Protein AF-A0A522RLW6-F1 (afdb_monomer_lite)

Radius of gyration: 16.41 Å; chains: 1; bounding box: 24×34×62 Å

Secondary structure (DSSP, 8-state):
---------------EEEE-TT--IIIIIHHHHHHHHHHS-TTS-EEEE---TTHHHHHHHHHHTTTEEEEEETTEEEEEE----

Foldseek 3Di:
DDDDDDPPPPPPPPAAEAEPEQQAVVNPVVVVVVVSCVVDDQQGKHKYAYDHPCRVVSVCVVQVVVQWDWDDDPRIIIIHRHPDD

pLDDT: mean 83.77, std 16.77, range [40.06, 95.81]

Sequence (85 aa):
MSPTIATELRAAPEVATLELGALGLDAGAHVLVAHALRSRAPDQPLRVQGSHPELGVHLSGWCRQRGLTVSSADGAYWIAPGTGE

Structure (mmCIF, N/CA/C/O backbone):
data_AF-A0A522RLW6-F1
#
_entry.id   AF-A0A522RLW6-F1
#
loop_
_atom_site.group_PDB
_atom_site.id
_atom_site.type_symbol
_atom_site.label_atom_id
_atom_site.label_alt_id
_atom_site.label_comp_id
_atom_site.label_asym_id
_atom_site.label_entity_id
_atom_site.label_seq_id
_atom_site.pdbx_PDB_ins_code
_atom_site.Cartn_x
_atom_site.Cartn_y
_atom_site.Cartn_z
_atom_site.occupancy
_atom_site.B_iso_or_equiv
_atom_site.auth_seq_id
_atom_site.auth_comp_id
_atom_site.auth_asym_id
_atom_site.auth_atom_id
_atom_site.pdbx_PDB_model_num
ATOM 1 N N . MET A 1 1 ? -10.242 -14.976 46.622 1.00 50.16 1 MET A N 1
ATOM 2 C CA . MET A 1 1 ? -9.074 -15.371 45.810 1.00 50.16 1 MET A CA 1
ATOM 3 C C . MET A 1 1 ? -9.608 -15.819 44.461 1.00 50.16 1 MET A C 1
ATOM 5 O O . MET A 1 1 ? -10.076 -16.942 44.349 1.00 50.16 1 MET A O 1
ATOM 9 N N . SER A 1 2 ? -9.666 -14.901 43.497 1.00 41.41 2 SER A N 1
ATOM 10 C CA . SER A 1 2 ? -10.180 -15.155 42.145 1.00 41.41 2 SER A CA 1
ATOM 11 C C . SER A 1 2 ? -8.996 -15.430 41.216 1.00 41.41 2 SER A C 1
ATOM 13 O O . SER A 1 2 ? -7.988 -14.729 41.341 1.00 41.41 2 SER A O 1
ATOM 15 N N . PRO A 1 3 ? -9.061 -16.445 40.342 1.00 49.84 3 PRO A N 1
ATOM 16 C CA . PRO A 1 3 ? -7.930 -16.815 39.511 1.00 49.84 3 PRO A CA 1
ATOM 17 C C . PRO A 1 3 ? -7.716 -15.795 38.385 1.00 49.84 3 PRO A C 1
ATOM 19 O O . PRO A 1 3 ? -8.659 -15.328 37.754 1.00 49.84 3 PRO A O 1
ATOM 22 N N . THR A 1 4 ? -6.440 -15.461 38.204 1.00 47.94 4 THR A N 1
ATOM 23 C CA . THR A 1 4 ? -5.719 -15.167 36.961 1.00 47.94 4 THR A CA 1
ATOM 24 C C . THR A 1 4 ? -6.570 -14.818 35.741 1.00 47.94 4 THR A C 1
ATOM 26 O O . THR A 1 4 ? -7.129 -15.692 35.084 1.00 47.94 4 THR A O 1
ATOM 29 N N . ILE A 1 5 ? -6.562 -13.529 35.392 1.00 56.31 5 ILE A N 1
ATOM 30 C CA . ILE A 1 5 ? -6.898 -13.034 34.055 1.00 56.31 5 ILE A CA 1
ATOM 31 C C . ILE A 1 5 ? -6.038 -13.818 33.062 1.00 56.31 5 ILE A C 1
ATOM 33 O O . ILE A 1 5 ? -4.812 -13.687 33.053 1.00 56.31 5 ILE A O 1
ATOM 37 N N . ALA A 1 6 ? -6.685 -14.675 32.272 1.00 48.94 6 ALA A N 1
ATOM 38 C CA . ALA A 1 6 ? -6.082 -15.264 31.096 1.00 48.94 6 ALA A CA 1
ATOM 39 C C . ALA A 1 6 ? -5.601 -14.106 30.225 1.00 48.94 6 ALA A C 1
ATOM 41 O O . ALA A 1 6 ? -6.381 -13.236 29.844 1.00 48.94 6 ALA A O 1
ATOM 42 N N . THR A 1 7 ? -4.297 -14.067 29.988 1.00 54.62 7 THR A N 1
ATOM 43 C CA . THR A 1 7 ? -3.673 -13.220 28.986 1.00 54.62 7 THR A CA 1
ATOM 44 C C . THR A 1 7 ? -4.410 -13.431 27.668 1.00 54.62 7 THR A C 1
ATOM 46 O O . THR A 1 7 ? -4.153 -14.398 26.954 1.00 54.62 7 THR A O 1
ATOM 49 N N . GLU A 1 8 ? -5.335 -12.527 27.347 1.00 47.72 8 GLU A N 1
ATOM 50 C CA . GLU A 1 8 ? -5.738 -12.292 25.973 1.00 47.72 8 GLU A CA 1
ATOM 51 C C . GLU A 1 8 ? -4.470 -11.809 25.283 1.00 47.72 8 GLU A C 1
ATOM 53 O O . GLU A 1 8 ? -4.038 -10.661 25.423 1.00 47.72 8 GLU A O 1
ATOM 58 N N . LEU A 1 9 ? -3.792 -12.747 24.627 1.00 51.91 9 LEU A N 1
ATOM 59 C CA . LEU A 1 9 ? -2.769 -12.448 23.655 1.00 51.91 9 LEU A CA 1
ATOM 60 C C . LEU A 1 9 ? -3.467 -11.567 22.625 1.00 5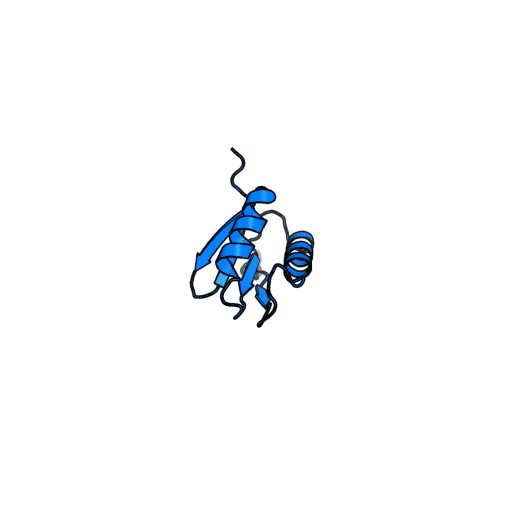1.91 9 LEU A C 1
ATOM 62 O O . LEU A 1 9 ? -4.131 -12.074 21.724 1.00 51.91 9 LEU A O 1
ATOM 66 N N . ARG A 1 10 ? -3.384 -10.243 22.801 1.00 52.34 10 ARG A N 1
ATOM 67 C CA . ARG A 1 10 ? -3.740 -9.304 21.749 1.00 52.34 10 ARG A CA 1
ATOM 68 C C . ARG A 1 10 ? -2.908 -9.769 20.558 1.00 52.34 10 ARG A C 1
ATOM 70 O O . ARG A 1 10 ? -1.680 -9.664 20.583 1.00 52.34 10 ARG A O 1
ATOM 77 N N . ALA A 1 11 ? -3.540 -10.391 19.569 1.00 43.06 11 ALA A N 1
ATOM 78 C CA . ALA A 1 11 ? -2.895 -10.539 18.285 1.00 43.06 11 ALA A CA 1
ATOM 79 C C . ALA A 1 11 ? -2.527 -9.103 17.916 1.00 43.06 11 ALA A C 1
ATOM 81 O O . ALA A 1 11 ? -3.400 -8.233 17.862 1.00 43.06 11 ALA A O 1
ATOM 82 N N . ALA A 1 12 ? -1.227 -8.803 17.830 1.00 50.69 12 ALA A N 1
ATOM 83 C CA . ALA A 1 12 ? -0.816 -7.543 17.234 1.00 50.69 12 ALA A CA 1
ATOM 84 C C . ALA A 1 12 ? -1.589 -7.459 15.914 1.00 50.69 12 ALA A C 1
ATOM 86 O O . ALA A 1 12 ? -1.622 -8.484 15.231 1.00 50.69 12 ALA A O 1
ATOM 87 N N . PRO A 1 13 ? -2.279 -6.345 15.608 1.00 53.53 13 PRO A N 1
ATOM 88 C CA . PRO A 1 13 ? -3.143 -6.283 14.440 1.00 53.53 13 PRO A CA 1
ATOM 89 C C . PRO A 1 13 ? -2.297 -6.694 13.244 1.00 53.53 13 PRO A C 1
ATOM 91 O O . PRO A 1 13 ? -1.361 -5.991 12.866 1.00 53.53 13 PRO A O 1
ATOM 94 N N . GLU A 1 14 ? -2.561 -7.893 12.740 1.00 66.00 14 GLU A N 1
ATOM 95 C CA . GLU A 1 14 ? -1.794 -8.497 11.671 1.00 66.00 14 GLU A CA 1
ATOM 96 C C . GLU A 1 14 ? -2.033 -7.621 10.454 1.00 66.00 14 GLU A C 1
ATOM 98 O O . GLU A 1 14 ? -3.132 -7.544 9.908 1.00 66.00 14 GLU A O 1
ATOM 103 N N . VAL A 1 15 ? -1.026 -6.812 10.133 1.00 76.88 15 VAL A N 1
ATOM 104 C CA . VAL A 1 15 ? -1.102 -5.872 9.027 1.00 76.88 15 VAL A CA 1
ATOM 105 C C . VAL A 1 15 ? -1.342 -6.689 7.769 1.00 76.88 15 VAL A C 1
ATOM 107 O O . VAL A 1 15 ? -0.472 -7.456 7.346 1.00 76.88 15 VAL A O 1
ATOM 110 N N . ALA A 1 16 ? -2.503 -6.485 7.148 1.00 87.00 16 ALA A N 1
ATOM 111 C CA . ALA A 1 16 ? -2.795 -7.069 5.853 1.00 87.00 16 ALA A CA 1
ATOM 112 C C . ALA A 1 16 ? -1.689 -6.646 4.875 1.00 87.00 16 ALA A C 1
ATOM 114 O O . ALA A 1 16 ? -1.464 -5.453 4.662 1.00 87.00 16 ALA A O 1
ATOM 115 N N . THR A 1 17 ? -0.965 -7.625 4.332 1.00 91.69 17 THR A N 1
ATOM 116 C CA . THR A 1 17 ? 0.123 -7.405 3.375 1.00 91.69 17 THR A CA 1
ATOM 117 C C . THR A 1 17 ? -0.278 -7.988 2.025 1.00 91.69 17 THR A C 1
ATOM 119 O O . THR A 1 17 ? -0.729 -9.129 1.950 1.00 91.69 17 THR A O 1
ATOM 122 N N . LEU A 1 18 ? -0.129 -7.195 0.966 1.00 94.19 18 LEU A N 1
ATOM 123 C CA . LEU A 1 18 ? -0.436 -7.547 -0.415 1.00 94.19 18 LEU A CA 1
ATOM 124 C C . LEU A 1 18 ? 0.832 -7.474 -1.272 1.00 94.19 18 LEU A C 1
ATOM 126 O O . LEU A 1 18 ? 1.375 -6.392 -1.494 1.00 94.19 18 LEU A O 1
ATOM 130 N N . GLU A 1 19 ? 1.243 -8.618 -1.809 1.00 94.19 19 GLU A N 1
ATOM 131 C CA . GLU A 1 19 ? 2.355 -8.732 -2.754 1.00 94.19 19 GLU A CA 1
ATOM 132 C C . GLU A 1 19 ? 1.841 -8.637 -4.197 1.00 94.19 19 GLU A C 1
ATOM 134 O O . GLU A 1 19 ? 1.017 -9.444 -4.629 1.00 94.19 19 GLU A O 1
ATOM 139 N N . LEU A 1 20 ? 2.343 -7.666 -4.960 1.00 94.31 20 LEU A N 1
ATOM 140 C CA . LEU A 1 20 ? 1.979 -7.448 -6.366 1.00 94.31 20 LEU A CA 1
ATOM 141 C C . LEU A 1 20 ? 3.032 -7.978 -7.352 1.00 94.31 20 LEU A C 1
ATOM 143 O O . LEU A 1 20 ? 2.769 -8.067 -8.552 1.00 94.31 20 LEU A O 1
ATOM 147 N N . GLY A 1 21 ? 4.236 -8.314 -6.878 1.00 93.25 21 GLY A N 1
ATOM 148 C CA . GLY A 1 21 ? 5.350 -8.705 -7.745 1.00 93.25 21 GLY A CA 1
ATOM 149 C C . GLY A 1 21 ? 5.650 -7.636 -8.802 1.00 93.25 21 GLY A C 1
ATOM 150 O O . GLY A 1 21 ? 5.690 -6.444 -8.499 1.00 93.25 21 GLY A O 1
ATOM 151 N N . ALA A 1 22 ? 5.848 -8.047 -10.055 1.00 93.62 22 ALA A N 1
ATOM 152 C CA . ALA A 1 22 ? 6.090 -7.138 -11.178 1.00 93.62 22 ALA A CA 1
ATOM 153 C C . ALA A 1 22 ? 4.800 -6.589 -11.827 1.00 93.62 22 ALA A C 1
ATOM 155 O O . ALA A 1 22 ? 4.874 -5.979 -12.890 1.00 93.62 22 ALA A O 1
ATOM 156 N N . LEU A 1 23 ? 3.619 -6.806 -11.236 1.00 93.94 23 LEU A N 1
ATOM 157 C CA . LEU A 1 23 ? 2.356 -6.346 -11.813 1.00 93.94 23 LEU A CA 1
ATOM 158 C C . LEU A 1 23 ? 2.192 -4.829 -11.635 1.00 93.94 23 LEU A C 1
ATOM 160 O O . LEU A 1 23 ? 2.140 -4.319 -10.515 1.00 93.94 23 LEU A O 1
ATOM 164 N N . GLY A 1 24 ? 2.077 -4.106 -12.749 1.00 91.44 24 GLY A N 1
ATOM 165 C CA . GLY A 1 24 ? 1.783 -2.674 -12.740 1.00 91.44 24 GLY A CA 1
ATOM 166 C C . GLY A 1 24 ? 0.345 -2.370 -12.301 1.00 91.44 24 GLY A C 1
ATOM 167 O O . GLY A 1 24 ? -0.579 -3.147 -12.547 1.00 91.44 24 GLY A O 1
ATOM 168 N N . LEU A 1 25 ? 0.134 -1.201 -11.683 1.00 93.06 25 LEU A N 1
ATOM 169 C CA . LEU A 1 25 ? -1.209 -0.723 -11.306 1.00 93.06 25 LEU A CA 1
ATOM 170 C C . LEU A 1 25 ? -2.154 -0.599 -12.505 1.00 93.06 25 LEU A C 1
ATOM 172 O O . LEU A 1 25 ? -3.320 -0.984 -12.392 1.00 93.06 25 LEU A O 1
ATOM 176 N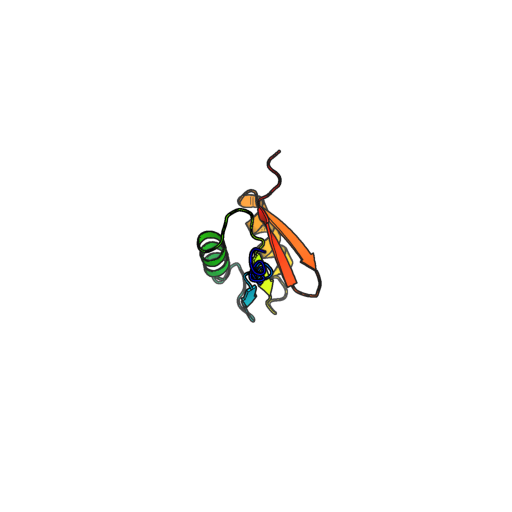 N . ASP A 1 26 ? -1.643 -0.119 -13.638 1.00 91.19 26 ASP A N 1
ATOM 177 C CA . ASP A 1 26 ? -2.371 -0.007 -14.908 1.00 91.19 26 ASP A CA 1
ATOM 178 C C . ASP A 1 26 ? -2.732 -1.384 -15.501 1.00 91.19 26 ASP A C 1
ATOM 180 O O . ASP A 1 26 ? -3.824 -1.581 -16.022 1.00 91.19 26 ASP A O 1
ATOM 184 N N . ALA A 1 27 ? -1.889 -2.395 -15.268 1.00 91.44 27 ALA A N 1
ATOM 185 C CA . ALA A 1 27 ? -2.106 -3.776 -15.704 1.00 91.44 27 ALA A CA 1
ATOM 186 C C . ALA A 1 27 ? -3.073 -4.579 -14.806 1.00 91.44 27 ALA A C 1
ATOM 188 O O . ALA A 1 27 ? -3.199 -5.794 -14.955 1.00 91.44 27 ALA A O 1
ATOM 189 N N . GLY A 1 28 ? -3.749 -3.926 -13.855 1.00 91.31 28 GLY A N 1
ATOM 190 C CA . GLY A 1 28 ? -4.785 -4.548 -13.026 1.00 91.31 28 GLY A CA 1
ATOM 191 C C . GLY A 1 28 ? -4.422 -4.760 -11.557 1.00 91.31 28 GLY A C 1
ATOM 192 O O . GLY A 1 28 ? -5.291 -5.185 -10.792 1.00 91.31 28 GLY A O 1
ATOM 193 N N . ALA A 1 29 ? -3.214 -4.401 -11.099 1.00 94.50 29 ALA A N 1
ATOM 194 C CA . ALA A 1 29 ? -2.898 -4.483 -9.666 1.00 94.50 29 ALA A CA 1
ATOM 195 C C . ALA A 1 29 ? -3.845 -3.628 -8.795 1.00 94.50 29 ALA A C 1
ATOM 197 O O . ALA A 1 29 ? -4.087 -3.973 -7.638 1.00 94.50 29 ALA A O 1
ATOM 198 N N . HIS A 1 30 ? -4.468 -2.575 -9.345 1.00 94.25 30 HIS A N 1
ATOM 199 C CA . HIS A 1 30 ? -5.468 -1.780 -8.620 1.00 94.25 30 HIS A CA 1
ATOM 200 C C . HIS A 1 30 ? -6.679 -2.609 -8.169 1.00 94.25 30 HIS A C 1
ATOM 202 O O . HIS A 1 30 ? -7.280 -2.298 -7.141 1.00 94.25 30 HIS A O 1
ATOM 208 N N . VAL A 1 31 ? -7.044 -3.662 -8.908 1.00 95.81 31 VAL A N 1
ATOM 209 C CA . VAL A 1 31 ? -8.166 -4.545 -8.559 1.00 95.81 31 VAL A CA 1
ATOM 210 C C . VAL A 1 31 ? -7.838 -5.341 -7.300 1.00 95.81 31 VAL A C 1
ATOM 212 O O . VAL A 1 31 ? -8.676 -5.442 -6.404 1.00 95.81 31 VAL A O 1
ATOM 215 N N . LEU A 1 32 ? -6.604 -5.845 -7.202 1.00 95.12 32 LEU A N 1
ATOM 216 C CA . LEU A 1 32 ? -6.115 -6.571 -6.029 1.00 95.12 32 LEU A CA 1
ATOM 217 C C . LEU A 1 32 ? -6.045 -5.651 -4.810 1.00 95.12 32 LEU A C 1
ATOM 219 O O . LEU A 1 32 ? -6.538 -6.011 -3.742 1.00 95.12 32 LEU A O 1
ATOM 223 N N . VAL A 1 33 ? -5.526 -4.432 -4.988 1.00 94.00 33 VAL A N 1
ATOM 224 C CA . VAL A 1 33 ? -5.500 -3.417 -3.927 1.00 94.00 33 VAL A CA 1
ATOM 225 C C . VAL A 1 33 ? -6.926 -3.080 -3.472 1.00 94.00 33 VAL A C 1
ATOM 227 O O . VAL A 1 33 ? -7.216 -3.107 -2.279 1.00 94.00 33 VAL A O 1
ATOM 230 N N . ALA A 1 34 ? -7.859 -2.834 -4.396 1.00 93.81 34 ALA A N 1
ATOM 231 C CA . ALA A 1 34 ? -9.257 -2.543 -4.068 1.00 93.81 34 ALA A CA 1
ATOM 232 C C . ALA A 1 34 ? -9.978 -3.715 -3.386 1.00 93.81 34 ALA A C 1
ATOM 234 O O . ALA A 1 34 ? -10.870 -3.501 -2.564 1.00 93.81 34 ALA A O 1
ATOM 235 N N . HIS A 1 35 ? -9.640 -4.951 -3.747 1.00 94.06 35 HIS A N 1
ATOM 236 C CA . HIS A 1 35 ? -10.152 -6.136 -3.072 1.00 94.06 35 HIS A CA 1
ATOM 237 C C . HIS A 1 35 ? -9.616 -6.218 -1.637 1.00 94.06 35 HIS A C 1
ATOM 239 O O . HIS A 1 35 ? -10.413 -6.290 -0.706 1.00 94.06 35 HIS A O 1
ATOM 245 N N . ALA A 1 36 ? -8.301 -6.097 -1.447 1.00 92.31 36 ALA A N 1
ATOM 246 C CA . ALA A 1 36 ? -7.674 -6.137 -0.127 1.00 92.31 36 ALA A CA 1
ATOM 247 C C . ALA A 1 36 ? -8.196 -5.030 0.807 1.00 92.31 36 ALA A C 1
ATOM 249 O O . AL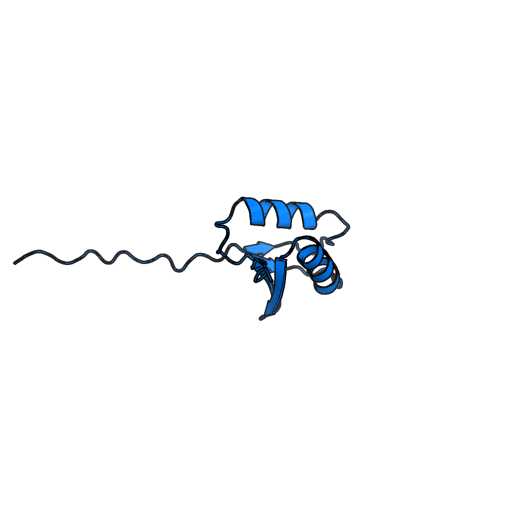A A 1 36 ? -8.469 -5.284 1.978 1.00 92.31 36 ALA A O 1
ATOM 250 N N . LEU A 1 37 ? -8.423 -3.820 0.283 1.00 91.31 37 LEU A N 1
ATOM 251 C CA . LEU A 1 37 ? -9.021 -2.717 1.044 1.00 91.31 37 LEU A CA 1
ATOM 252 C C . LEU A 1 37 ? -10.477 -2.974 1.463 1.00 91.31 37 LEU A C 1
ATOM 254 O O . LEU A 1 37 ? -10.907 -2.434 2.477 1.00 91.31 37 LEU A O 1
ATOM 258 N N . ARG A 1 38 ? -11.244 -3.768 0.703 1.00 90.19 38 ARG A N 1
ATOM 259 C CA . ARG A 1 38 ? -12.628 -4.137 1.058 1.00 90.19 38 ARG A CA 1
ATOM 260 C C . ARG A 1 38 ? -12.699 -5.272 2.075 1.00 90.19 38 ARG A C 1
ATOM 262 O O . ARG A 1 38 ? -13.686 -5.365 2.793 1.00 90.19 38 ARG A O 1
ATOM 269 N N . SER A 1 39 ? -11.678 -6.122 2.117 1.00 87.06 39 SER A N 1
ATOM 270 C CA . SER A 1 39 ? -11.620 -7.280 3.015 1.00 87.06 39 SER A CA 1
ATOM 271 C C . SER A 1 39 ? -11.051 -6.953 4.402 1.00 87.06 39 SER A C 1
ATOM 273 O O . SER A 1 39 ? -11.091 -7.807 5.283 1.00 87.06 39 SER A O 1
ATOM 275 N N . ARG A 1 40 ? -10.523 -5.739 4.612 1.00 85.62 40 ARG A N 1
ATOM 276 C CA . ARG A 1 40 ? -9.969 -5.274 5.897 1.00 85.62 40 ARG A CA 1
ATOM 277 C C . ARG A 1 40 ? -10.955 -4.399 6.678 1.00 85.62 40 ARG A C 1
ATOM 279 O O . ARG A 1 40 ? -11.885 -3.830 6.107 1.00 85.62 40 ARG A O 1
ATOM 286 N N . ALA A 1 41 ? -10.689 -4.212 7.970 1.00 82.56 41 ALA A N 1
ATOM 287 C CA . ALA A 1 41 ? -11.350 -3.171 8.755 1.00 82.56 41 ALA A CA 1
ATOM 288 C C . ALA A 1 41 ? -10.983 -1.763 8.222 1.00 82.56 41 ALA A C 1
ATOM 290 O O . ALA A 1 41 ? -9.846 -1.559 7.786 1.00 82.56 41 ALA A O 1
ATOM 291 N N . PRO A 1 42 ? -11.907 -0.784 8.252 1.00 79.62 42 PRO A N 1
ATOM 292 C CA . PRO A 1 42 ? -11.712 0.537 7.639 1.00 79.62 42 PRO A CA 1
ATOM 293 C C . PRO A 1 42 ? -10.488 1.293 8.179 1.00 79.62 42 PRO A C 1
ATOM 295 O O . PRO A 1 42 ? -9.756 1.906 7.400 1.00 79.62 42 PRO A O 1
ATOM 298 N N . ASP A 1 43 ? -10.226 1.176 9.480 1.00 81.75 43 ASP A N 1
ATOM 299 C CA . ASP A 1 43 ? -9.109 1.824 10.177 1.00 81.75 43 ASP A CA 1
ATOM 300 C C . ASP A 1 43 ? -7.796 1.025 10.138 1.00 81.75 43 ASP A C 1
ATOM 302 O O . ASP A 1 43 ? -6.769 1.477 10.645 1.00 81.75 43 ASP A O 1
ATOM 306 N N . GLN A 1 44 ? -7.792 -0.172 9.547 1.00 85.56 44 GLN A N 1
ATOM 307 C CA . GLN A 1 44 ? -6.583 -0.985 9.464 1.00 85.56 44 GLN A CA 1
ATOM 308 C C . GLN A 1 44 ? -5.749 -0.557 8.250 1.00 85.56 44 GLN A C 1
ATOM 310 O O . GLN A 1 44 ? -6.288 -0.532 7.151 1.00 85.56 44 GLN A O 1
ATOM 315 N N . PRO A 1 45 ? -4.444 -0.261 8.375 1.00 88.44 45 PRO A N 1
ATOM 316 C CA . PRO A 1 45 ? -3.594 0.022 7.220 1.00 88.44 45 PRO A CA 1
ATOM 317 C C . PRO A 1 45 ? -3.335 -1.241 6.378 1.00 88.44 45 PRO A C 1
ATOM 319 O O . PRO A 1 45 ? -3.354 -2.361 6.881 1.00 88.44 45 PRO A O 1
ATOM 322 N N . LEU A 1 46 ? -3.093 -1.056 5.077 1.00 92.94 46 LEU A N 1
ATOM 323 C CA . LEU A 1 46 ? -2.774 -2.119 4.118 1.00 92.94 46 LEU A CA 1
ATOM 324 C C . LEU A 1 46 ? -1.345 -1.889 3.653 1.00 92.94 46 LE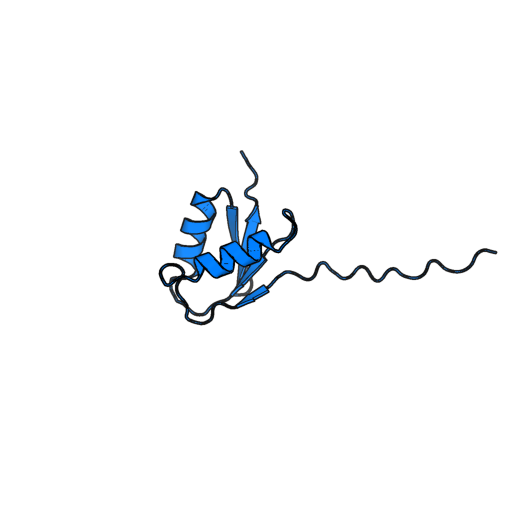U A C 1
ATOM 326 O O . LEU A 1 46 ? -1.039 -0.822 3.115 1.00 92.94 46 LEU A O 1
ATOM 330 N N . ARG A 1 47 ? -0.492 -2.886 3.848 1.00 95.00 47 ARG A N 1
ATOM 331 C CA . ARG A 1 47 ? 0.869 -2.895 3.328 1.00 95.00 47 ARG A CA 1
ATOM 332 C C . ARG A 1 47 ? 0.849 -3.489 1.926 1.00 95.00 47 ARG A C 1
ATOM 334 O O . ARG A 1 47 ? 0.277 -4.550 1.710 1.00 95.00 47 ARG A O 1
ATOM 341 N N . VAL A 1 48 ? 1.461 -2.811 0.973 1.00 94.94 48 VAL A N 1
ATOM 342 C CA . VAL A 1 48 ? 1.553 -3.227 -0.426 1.00 94.94 48 VAL A CA 1
ATOM 343 C C . VAL A 1 48 ? 3.022 -3.265 -0.809 1.00 94.94 48 VAL A C 1
ATOM 345 O O . VAL A 1 48 ? 3.729 -2.273 -0.626 1.00 94.94 48 VAL A O 1
ATOM 348 N N . GLN A 1 49 ? 3.488 -4.381 -1.355 1.00 95.31 49 GLN A N 1
ATOM 349 C CA . GLN A 1 49 ? 4.834 -4.479 -1.916 1.00 95.31 49 GLN A CA 1
ATOM 350 C C . GLN A 1 49 ? 4.769 -4.914 -3.377 1.00 95.31 49 GLN A C 1
ATOM 352 O O . GLN A 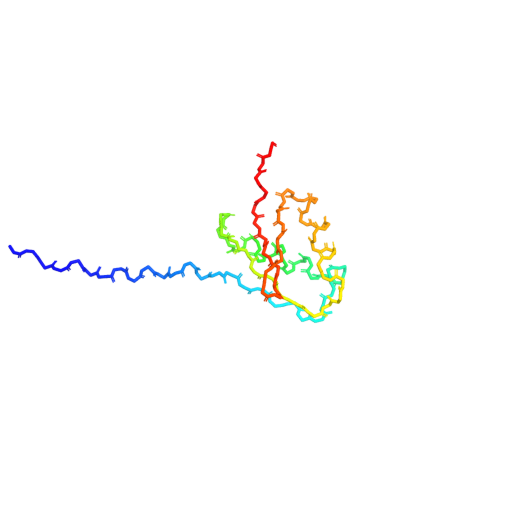1 49 ? 3.807 -5.527 -3.841 1.00 95.31 49 GLN A O 1
ATOM 357 N N . GLY A 1 50 ? 5.813 -4.579 -4.119 1.00 93.88 50 GLY A N 1
ATOM 358 C CA . GLY A 1 50 ? 5.970 -4.981 -5.504 1.00 93.88 50 GLY A CA 1
ATOM 359 C C . GLY A 1 50 ? 7.266 -4.435 -6.080 1.00 93.88 50 GLY A C 1
ATOM 360 O O . GLY A 1 50 ? 7.895 -3.543 -5.516 1.00 93.88 50 GLY A O 1
ATOM 361 N N . SER A 1 51 ? 7.665 -5.002 -7.207 1.00 94.06 51 SER A N 1
ATOM 362 C CA . SER A 1 51 ? 8.924 -4.717 -7.894 1.00 94.06 51 SER A CA 1
ATOM 363 C C . SER A 1 51 ? 8.727 -3.886 -9.163 1.00 94.06 51 SER A C 1
ATOM 365 O O . SER A 1 51 ? 9.704 -3.570 -9.836 1.00 94.06 51 SER A O 1
ATOM 367 N N . HIS A 1 52 ? 7.484 -3.542 -9.519 1.00 95.00 52 HIS A N 1
ATOM 368 C CA . HIS A 1 52 ? 7.219 -2.693 -10.678 1.00 95.00 52 HIS A CA 1
ATOM 369 C C . HIS A 1 52 ? 7.780 -1.277 -10.434 1.00 95.00 52 HIS A C 1
ATOM 371 O O . HIS A 1 52 ? 7.416 -0.656 -9.433 1.00 95.00 52 HIS A O 1
ATOM 377 N N . PRO A 1 53 ? 8.619 -0.724 -11.330 1.00 92.44 53 PRO A N 1
ATOM 378 C CA . PRO A 1 53 ? 9.336 0.535 -11.088 1.00 92.44 53 PRO A CA 1
ATOM 379 C C . PRO A 1 53 ? 8.397 1.733 -10.888 1.00 92.44 53 PRO A C 1
ATOM 381 O O . PRO A 1 53 ? 8.680 2.630 -10.102 1.00 92.44 53 PRO A O 1
ATOM 384 N N . GLU A 1 54 ? 7.241 1.720 -11.554 1.00 94.25 54 GLU A N 1
ATOM 385 C CA . GLU A 1 54 ? 6.233 2.785 -11.461 1.00 94.25 54 GLU A CA 1
ATOM 386 C C . GLU A 1 54 ? 5.164 2.528 -10.383 1.00 94.25 54 GLU A C 1
ATOM 388 O O . GLU A 1 54 ? 4.166 3.247 -10.312 1.00 94.25 54 GLU A O 1
ATOM 393 N N . LEU A 1 55 ? 5.335 1.502 -9.537 1.00 92.44 55 LEU A N 1
ATOM 394 C CA . LEU A 1 55 ? 4.355 1.148 -8.504 1.00 92.44 55 LEU A CA 1
ATOM 395 C C . LEU A 1 55 ? 4.023 2.350 -7.614 1.00 92.44 55 LEU A C 1
ATOM 397 O O . LEU A 1 55 ? 2.853 2.689 -7.465 1.00 92.44 55 LEU A O 1
ATOM 401 N N . GLY A 1 56 ? 5.034 3.037 -7.078 1.00 92.19 56 GLY A N 1
ATOM 402 C CA . GLY A 1 56 ? 4.817 4.156 -6.160 1.00 92.19 56 GLY A CA 1
ATOM 403 C C . GLY A 1 56 ? 4.049 5.327 -6.774 1.00 92.19 56 GLY A C 1
ATOM 404 O O . GLY A 1 56 ? 3.128 5.850 -6.144 1.00 92.19 56 GLY A O 1
ATOM 405 N N . VAL A 1 57 ? 4.382 5.724 -8.009 1.00 94.12 57 VAL A N 1
ATOM 406 C CA . VAL A 1 57 ? 3.733 6.876 -8.659 1.00 94.12 57 VAL A CA 1
ATOM 407 C C . VAL A 1 57 ? 2.280 6.559 -9.014 1.00 94.12 57 VAL A C 1
ATOM 409 O O . VAL A 1 57 ? 1.381 7.343 -8.697 1.00 94.12 57 VAL A O 1
ATOM 412 N N . HIS A 1 58 ? 2.024 5.373 -9.574 1.00 95.12 58 HIS A N 1
ATOM 413 C CA . HIS A 1 58 ? 0.673 4.955 -9.939 1.00 95.12 58 HIS A CA 1
ATOM 414 C C . HIS A 1 58 ? -0.192 4.677 -8.708 1.00 95.12 58 HIS A C 1
ATOM 416 O O . HIS A 1 58 ? -1.363 5.057 -8.685 1.00 95.12 58 HIS A O 1
ATOM 422 N N . LEU A 1 59 ? 0.374 4.078 -7.656 1.00 94.88 59 LEU A N 1
ATOM 423 C CA . LEU A 1 59 ? -0.356 3.812 -6.419 1.00 94.88 59 LEU A CA 1
ATOM 424 C C . LEU A 1 59 ? -0.738 5.109 -5.696 1.00 94.88 59 LEU A C 1
ATOM 426 O O . LEU A 1 59 ? -1.862 5.219 -5.209 1.00 94.88 59 LEU A O 1
ATOM 430 N N . SER A 1 60 ? 0.149 6.107 -5.678 1.00 94.25 60 SER A N 1
ATOM 431 C CA . SER A 1 60 ? -0.142 7.433 -5.116 1.00 94.25 60 SER A CA 1
ATOM 432 C C . SER A 1 60 ? -1.263 8.151 -5.863 1.00 94.25 60 SER A C 1
ATOM 434 O O . SER A 1 60 ? -2.251 8.568 -5.248 1.00 94.25 60 SER A O 1
ATOM 436 N N . GLY A 1 61 ? -1.179 8.211 -7.196 1.00 95.00 61 GLY A N 1
ATOM 437 C CA . GLY A 1 61 ? -2.238 8.792 -8.022 1.00 95.00 61 GLY A CA 1
ATOM 438 C C . GLY A 1 61 ? -3.580 8.074 -7.849 1.00 95.00 61 GLY A C 1
ATOM 439 O O . GLY A 1 61 ? -4.630 8.718 -7.786 1.00 95.00 61 GLY A O 1
ATOM 440 N N . TRP A 1 62 ? -3.555 6.748 -7.717 1.00 94.94 62 TRP A N 1
ATOM 441 C CA . TRP A 1 62 ? -4.748 5.940 -7.483 1.00 94.94 62 TRP A CA 1
ATOM 442 C C . TRP A 1 62 ? -5.362 6.165 -6.092 1.00 94.94 62 TRP A C 1
ATOM 444 O O . TRP A 1 62 ? -6.581 6.307 -5.981 1.00 94.94 62 TRP A O 1
ATOM 454 N N . CYS A 1 63 ? -4.544 6.253 -5.037 1.00 94.69 63 CYS A N 1
ATOM 455 C CA . CYS A 1 63 ? -5.016 6.506 -3.671 1.00 94.69 63 CYS A CA 1
ATOM 456 C C . CYS A 1 63 ? -5.670 7.889 -3.548 1.00 94.69 63 CYS A C 1
ATOM 458 O O . CYS A 1 63 ? -6.788 7.998 -3.038 1.00 94.69 63 CYS A O 1
ATOM 460 N N . ARG A 1 64 ? -5.032 8.932 -4.099 1.00 93.25 64 ARG A N 1
ATOM 461 C CA . ARG A 1 64 ? -5.537 10.313 -4.043 1.00 93.25 64 ARG A CA 1
ATOM 462 C C . ARG A 1 64 ? -6.934 10.459 -4.651 1.00 93.25 64 ARG A C 1
ATOM 464 O O . ARG A 1 64 ? -7.784 11.126 -4.074 1.00 93.25 64 ARG A O 1
ATOM 471 N N . GLN A 1 65 ? -7.195 9.802 -5.782 1.00 93.06 65 GLN A N 1
ATOM 472 C CA . GLN A 1 65 ? -8.510 9.821 -6.444 1.00 93.06 65 GLN A CA 1
ATOM 473 C C . GLN A 1 65 ? -9.630 9.182 -5.606 1.00 93.06 65 GLN A C 1
ATOM 475 O O . GLN A 1 65 ? -10.804 9.318 -5.939 1.00 93.06 65 GLN A O 1
ATOM 480 N N . ARG A 1 66 ? -9.279 8.464 -4.535 1.00 91.88 66 ARG A N 1
ATOM 481 C CA . ARG A 1 66 ? -10.200 7.694 -3.690 1.00 91.88 66 ARG A CA 1
ATOM 482 C C . ARG A 1 66 ? -10.265 8.227 -2.257 1.00 91.88 66 ARG A C 1
ATOM 484 O O . ARG A 1 66 ? -10.839 7.557 -1.405 1.00 91.88 66 ARG A O 1
ATOM 491 N N . GLY A 1 67 ? -9.656 9.386 -1.988 1.00 92.25 67 GLY A N 1
ATOM 492 C CA . GLY A 1 67 ? -9.547 9.930 -0.632 1.00 92.25 67 GLY A CA 1
ATOM 493 C C . GLY A 1 67 ? -8.715 9.042 0.296 1.00 92.25 67 GLY A C 1
ATOM 494 O O . GLY A 1 67 ? -8.983 8.982 1.490 1.00 92.25 67 GLY A O 1
ATOM 495 N N . LEU A 1 68 ? -7.751 8.299 -0.254 1.00 93.12 68 LEU A N 1
ATOM 496 C CA . LEU A 1 68 ? -6.815 7.470 0.500 1.00 93.12 68 LEU A CA 1
ATOM 497 C C . LEU A 1 68 ? -5.444 8.140 0.534 1.00 93.12 68 LEU A C 1
ATOM 499 O O . LEU A 1 68 ? -5.034 8.791 -0.431 1.00 93.12 68 LEU A O 1
ATOM 503 N N . THR A 1 69 ? -4.704 7.891 1.607 1.00 92.88 69 THR A N 1
ATOM 504 C CA . THR A 1 69 ? -3.311 8.317 1.739 1.00 92.88 69 THR A CA 1
ATOM 505 C C . THR A 1 69 ? -2.394 7.119 1.546 1.00 92.88 69 THR A C 1
ATOM 507 O O . THR A 1 69 ? -2.676 6.025 2.038 1.00 92.88 69 THR A O 1
ATOM 510 N N . VAL A 1 70 ? -1.277 7.332 0.847 1.00 94.75 70 VAL A N 1
ATOM 511 C CA . VAL A 1 70 ? -0.191 6.355 0.749 1.00 94.75 70 VAL A CA 1
ATOM 512 C C . VAL A 1 70 ? 1.102 6.939 1.308 1.00 94.75 70 VAL A C 1
ATOM 514 O O . VAL A 1 70 ? 1.436 8.090 1.037 1.00 94.75 70 VAL A O 1
ATOM 517 N N . SER A 1 71 ? 1.835 6.137 2.074 1.00 94.62 71 SER A N 1
ATOM 518 C CA . SER A 1 71 ? 3.193 6.440 2.536 1.00 94.62 71 SER A CA 1
ATOM 519 C C . SER A 1 71 ? 4.151 5.329 2.112 1.00 94.62 71 SER A C 1
ATOM 521 O O . SER A 1 71 ? 3.731 4.188 1.948 1.00 94.62 71 SER A O 1
ATOM 523 N N . SER A 1 72 ? 5.429 5.642 1.922 1.00 92.88 72 SER A N 1
ATOM 524 C CA . SER A 1 72 ? 6.469 4.658 1.608 1.00 92.88 72 SER A CA 1
ATOM 525 C C . SER A 1 72 ? 7.380 4.482 2.819 1.00 92.88 72 SER A C 1
ATOM 527 O O . SER A 1 72 ? 7.991 5.453 3.261 1.00 92.88 72 SER A O 1
ATOM 529 N N . ALA A 1 73 ? 7.502 3.256 3.325 1.00 90.94 73 ALA A N 1
ATOM 530 C CA . ALA A 1 73 ? 8.408 2.904 4.418 1.00 90.94 73 ALA A CA 1
ATOM 531 C C . ALA A 1 73 ? 8.922 1.469 4.238 1.00 90.94 73 ALA A C 1
ATOM 533 O O . ALA A 1 73 ? 8.162 0.585 3.838 1.00 90.94 73 ALA A O 1
ATOM 534 N N . ASP A 1 74 ? 10.212 1.247 4.505 1.00 87.75 74 ASP A N 1
ATOM 535 C CA . ASP A 1 74 ? 10.845 -0.084 4.482 1.00 87.75 74 ASP A CA 1
ATOM 536 C C . ASP A 1 74 ? 10.668 -0.847 3.152 1.00 87.75 74 ASP A C 1
ATOM 538 O O . ASP A 1 74 ? 10.456 -2.059 3.125 1.00 87.75 74 ASP A O 1
ATOM 542 N N . GLY A 1 75 ? 10.701 -0.126 2.023 1.00 86.81 75 GLY A N 1
ATOM 543 C CA . GLY A 1 75 ? 10.511 -0.710 0.687 1.00 86.81 75 GLY A CA 1
ATOM 544 C C . GLY A 1 75 ? 9.079 -1.177 0.393 1.00 86.81 75 GLY A C 1
ATOM 545 O O . GLY A 1 75 ? 8.858 -1.900 -0.577 1.00 86.81 75 GLY A O 1
ATOM 546 N N . ALA A 1 76 ? 8.109 -0.779 1.217 1.00 93.25 76 ALA A N 1
ATOM 547 C CA . ALA A 1 76 ? 6.692 -1.059 1.044 1.00 93.25 76 ALA A CA 1
ATOM 548 C C . ALA A 1 76 ? 5.867 0.234 1.032 1.00 93.25 76 ALA A C 1
ATOM 550 O O . ALA A 1 76 ? 6.281 1.277 1.545 1.00 93.25 76 ALA A O 1
ATOM 551 N N . TYR A 1 77 ? 4.664 0.136 0.480 1.00 95.19 77 TYR A N 1
ATOM 552 C CA . TYR A 1 77 ? 3.675 1.202 0.471 1.00 95.19 77 TYR A CA 1
ATOM 553 C C . TYR A 1 77 ? 2.572 0.909 1.480 1.00 95.19 77 TYR A C 1
ATOM 555 O O . TYR A 1 77 ? 2.031 -0.191 1.532 1.00 95.19 77 TYR A O 1
ATOM 563 N N . TRP A 1 78 ? 2.216 1.908 2.267 1.00 94.94 78 TRP A N 1
ATOM 564 C CA . TRP A 1 78 ? 1.230 1.823 3.329 1.00 94.94 78 TRP A CA 1
ATOM 565 C C . TRP A 1 78 ? 0.020 2.652 2.956 1.00 94.94 78 TRP A C 1
ATOM 567 O O . TRP A 1 78 ? 0.128 3.870 2.841 1.00 94.94 78 TRP A O 1
ATOM 577 N N . ILE A 1 79 ? -1.119 1.992 2.764 1.00 94.56 79 ILE A N 1
ATOM 578 C CA . ILE A 1 79 ? -2.377 2.636 2.393 1.00 94.56 79 ILE A CA 1
ATOM 579 C C . ILE A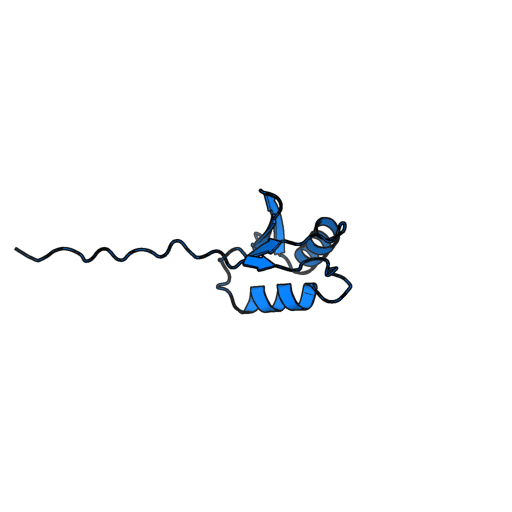 1 79 ? -3.259 2.760 3.629 1.00 94.56 79 ILE A C 1
ATOM 581 O O . ILE A 1 79 ? -3.637 1.759 4.250 1.00 94.56 79 ILE A O 1
ATOM 585 N N . ALA A 1 80 ? -3.637 3.990 3.943 1.00 91.44 80 ALA A N 1
ATOM 586 C CA . ALA A 1 80 ? -4.541 4.343 5.026 1.00 91.44 80 ALA A CA 1
ATOM 587 C C . ALA A 1 80 ? -5.739 5.133 4.472 1.00 91.44 80 ALA A C 1
ATOM 589 O O . ALA A 1 80 ? -5.640 5.710 3.381 1.00 91.44 80 ALA A O 1
ATOM 590 N N . PRO A 1 81 ? -6.882 5.155 5.182 1.00 87.50 81 PRO A N 1
ATOM 591 C CA . PRO A 1 81 ? -7.907 6.153 4.898 1.00 87.50 81 PRO A CA 1
ATOM 592 C C . PRO A 1 81 ? -7.273 7.550 4.912 1.00 87.50 81 PRO A C 1
ATOM 594 O O . PRO A 1 81 ? -6.412 7.839 5.746 1.00 87.50 81 PRO A O 1
ATOM 597 N N . GLY A 1 82 ? -7.656 8.399 3.960 1.00 81.75 82 GLY A N 1
ATOM 598 C CA . GLY A 1 82 ? -7.288 9.803 4.024 1.00 81.75 82 GLY A CA 1
ATOM 599 C C . GLY A 1 82 ? -7.914 10.404 5.271 1.00 81.75 82 GLY A C 1
ATOM 600 O O . GLY A 1 82 ? -9.068 10.117 5.593 1.00 81.75 82 GLY A O 1
ATOM 601 N N . THR A 1 83 ? -7.152 11.214 5.997 1.00 68.44 83 THR A N 1
ATOM 602 C CA . THR A 1 83 ? -7.730 12.133 6.974 1.00 68.44 83 THR A CA 1
ATOM 603 C C . THR A 1 83 ? -8.632 13.062 6.177 1.00 68.44 83 THR A C 1
ATOM 605 O O . THR A 1 83 ? -8.124 13.933 5.481 1.00 68.44 83 THR A O 1
ATOM 608 N N . GLY A 1 84 ? -9.937 12.779 6.159 1.00 55.31 84 GLY A N 1
ATOM 609 C CA . GLY A 1 84 ? -10.906 13.623 5.475 1.00 55.31 84 GLY A CA 1
ATOM 610 C C . GLY A 1 84 ? -10.747 15.049 5.983 1.00 55.31 84 GLY A C 1
ATOM 611 O O . GLY A 1 84 ? -10.879 15.283 7.183 1.00 55.31 84 GLY A O 1
ATOM 612 N N . GLU A 1 85 ? -10.392 15.955 5.081 1.00 40.06 85 GLU A N 1
ATOM 613 C CA . GLU A 1 85 ? -10.609 17.389 5.262 1.00 40.06 85 GLU A CA 1
ATOM 614 C C . GLU A 1 85 ? -12.038 17.728 4.831 1.00 40.06 85 GLU A C 1
ATOM 616 O O . GLU A 1 85 ? -12.496 17.159 3.808 1.00 40.06 85 GLU A O 1
#